Protein AF-A0A0M9EAI9-F1 (afdb_monomer_lite)

Sequence (182 aa):
MKSQLNKNGYSVSDVITENNPSDIYVHTHLNTQEAKNIIDTNQELIVLDVREDYEYCEKHIPSAINYPWSSGMLMEKYHELPEDKQILIICNSGSRSHSAANFLDSKGFSAIMDIEGGMSQWSWRTITCYENLKLHDLVAMLQILVNMKGLPVPYDNYDLNKNGKVEMAEIIYTLQRSEIKP

Radius of gyration: 20.46 Å; chains: 1; bounding box: 39×36×72 Å

pLDDT: mean 74.12, std 23.99, range [28.12, 98.62]

Secondary structure (DSSP, 8-state):
-PPPBPTTS-BHHHH--SS-GGGG--PEEE-HHHHHHHHHH-TTPEEEE-S-HHHHHHSB-TT-EE--STTSHHHHHGGGS-TTS-EEEE-SSSHHHHHHHHHHHHTT-S-EEEETTHHHH--S--B-TTTT--HHHHHHHHHHHTT-TTS--S-------TT----HHHHHHHHHHS----

Foldseek 3Di:
DDFDAPPVRHGPVVQDDPDDPLSSFDAAEDEQVRVVVCVVVPPQEAEEEQDDPVVVQVKDDPNHDYQHQPVCSCVVCVVVDDLAHAYEYFYQAFPSSSVSQSVSSVVNRDHYYYYHGGPVPNDDDIDHNCNPCDPVNVVVVVCLVVVDPDDDDVDPDDPPDDPSDDDPVNSSVVVVPPPPDD

Structure (mmCIF, N/CA/C/O backbone):
data_AF-A0A0M9EAI9-F1
#
_entry.id   AF-A0A0M9EAI9-F1
#
loop_
_atom_site.group_PDB
_atom_site.id
_atom_site.type_symbol
_atom_site.label_atom_id
_atom_site.label_alt_id
_atom_site.label_comp_id
_atom_site.label_asym_id
_atom_site.label_entity_id
_atom_site.label_seq_id
_atom_site.pdbx_PDB_ins_code
_atom_site.Cartn_x
_atom_site.Cartn_y
_atom_site.Cartn_z
_atom_site.occupancy
_atom_site.B_iso_or_equiv
_atom_site.auth_seq_id
_atom_site.auth_comp_id
_atom_site.auth_asym_id
_atom_site.auth_atom_id
_atom_site.pdbx_PDB_model_num
ATOM 1 N N . MET A 1 1 ? 18.810 -6.898 -35.624 1.00 39.34 1 MET A N 1
ATOM 2 C CA . MET A 1 1 ? 18.561 -7.022 -34.173 1.00 39.34 1 MET A CA 1
ATOM 3 C C . MET A 1 1 ? 17.140 -6.554 -33.924 1.00 39.34 1 MET A C 1
ATOM 5 O O . MET A 1 1 ? 16.860 -5.404 -34.225 1.00 39.34 1 MET A O 1
ATOM 9 N N . LYS A 1 2 ? 16.222 -7.441 -33.519 1.00 34.03 2 LYS A N 1
ATOM 10 C CA . LYS A 1 2 ? 14.854 -7.027 -33.165 1.00 34.03 2 LYS A CA 1
ATOM 11 C C . LYS A 1 2 ? 14.943 -6.236 -31.858 1.00 34.03 2 LYS A C 1
ATOM 13 O O . LYS A 1 2 ? 15.533 -6.748 -30.909 1.00 34.03 2 LYS A O 1
ATOM 18 N N . SER A 1 3 ? 14.436 -5.006 -31.841 1.00 42.59 3 SER A N 1
ATOM 19 C CA . SER A 1 3 ? 14.285 -4.235 -30.610 1.00 42.59 3 SER A CA 1
ATOM 20 C C . SER A 1 3 ? 13.418 -5.049 -29.650 1.00 42.59 3 SER A C 1
ATOM 22 O O . SER A 1 3 ? 12.346 -5.531 -30.019 1.00 42.59 3 SER A O 1
ATOM 24 N N . GLN A 1 4 ? 13.932 -5.294 -28.447 1.00 41.12 4 GLN A N 1
ATOM 25 C CA . GLN A 1 4 ? 13.129 -5.853 -27.365 1.00 41.12 4 GLN A CA 1
ATOM 26 C C . GLN A 1 4 ? 12.103 -4.764 -27.032 1.00 41.12 4 GLN A C 1
ATOM 28 O O . GLN A 1 4 ? 12.485 -3.639 -26.721 1.00 41.12 4 GLN A O 1
ATOM 33 N N . LEU A 1 5 ? 10.820 -5.046 -27.220 1.00 42.50 5 LEU A N 1
ATOM 34 C CA . LEU A 1 5 ? 9.746 -4.197 -26.716 1.00 42.50 5 LEU A CA 1
ATOM 35 C C . LEU A 1 5 ? 9.459 -4.648 -25.279 1.00 42.50 5 LEU A C 1
ATOM 37 O O . LEU A 1 5 ? 9.529 -5.850 -25.001 1.00 42.50 5 LEU A O 1
ATOM 41 N N . ASN A 1 6 ? 9.130 -3.731 -24.369 1.00 53.81 6 ASN A N 1
ATOM 42 C CA . ASN A 1 6 ? 8.551 -4.145 -23.090 1.00 53.81 6 ASN A CA 1
ATOM 43 C C . ASN A 1 6 ? 7.133 -4.712 -23.318 1.00 53.81 6 ASN A C 1
ATOM 45 O O . ASN A 1 6 ? 6.550 -4.566 -24.396 1.00 53.81 6 ASN A O 1
ATOM 49 N N . LYS A 1 7 ? 6.560 -5.379 -22.309 1.00 45.09 7 LYS A N 1
ATOM 50 C CA . LYS A 1 7 ? 5.232 -6.020 -22.421 1.00 45.09 7 LYS A CA 1
ATOM 51 C C . LYS A 1 7 ? 4.085 -5.026 -22.693 1.00 45.09 7 LYS A C 1
ATOM 53 O O . LYS A 1 7 ? 3.008 -5.460 -23.083 1.00 45.09 7 LYS A O 1
ATOM 58 N N . ASN A 1 8 ? 4.353 -3.723 -22.571 1.00 47.19 8 ASN A N 1
ATOM 59 C CA . ASN A 1 8 ? 3.428 -2.621 -22.838 1.00 47.19 8 ASN A CA 1
ATOM 60 C C . ASN A 1 8 ? 3.641 -1.986 -24.232 1.00 47.19 8 ASN A C 1
ATOM 62 O O . ASN A 1 8 ? 3.002 -0.991 -24.558 1.00 47.19 8 ASN A O 1
ATOM 66 N N . GLY A 1 9 ? 4.515 -2.557 -25.073 1.00 43.12 9 GLY A N 1
ATOM 67 C CA . GLY A 1 9 ? 4.707 -2.143 -26.468 1.00 43.12 9 GLY A CA 1
ATOM 68 C C . GLY A 1 9 ? 5.694 -0.993 -26.691 1.00 43.12 9 GLY A C 1
ATOM 69 O O . GLY A 1 9 ? 5.837 -0.546 -27.827 1.00 43.12 9 GLY A O 1
ATOM 70 N N . TYR A 1 10 ? 6.406 -0.539 -25.656 1.00 47.03 10 TYR A N 1
ATOM 71 C CA . TYR A 1 10 ? 7.428 0.506 -25.775 1.00 47.03 10 TYR A CA 1
ATOM 72 C C . TYR A 1 10 ? 8.781 -0.084 -26.180 1.00 47.03 10 TYR A C 1
ATOM 74 O O . TYR A 1 10 ? 9.176 -1.147 -25.690 1.00 47.03 10 TYR A O 1
ATOM 82 N N . SER A 1 11 ? 9.509 0.601 -27.068 1.00 41.16 11 SER A N 1
ATOM 83 C CA . SER A 1 11 ? 10.861 0.188 -27.452 1.00 41.16 11 SER A CA 1
ATOM 84 C C . SER A 1 11 ? 11.831 0.394 -26.299 1.00 41.16 11 SER A C 1
ATOM 86 O O . SER A 1 11 ? 11.937 1.494 -25.768 1.00 41.16 11 SER A O 1
ATOM 88 N N . VAL A 1 12 ? 12.597 -0.644 -25.945 1.00 47.78 12 VAL A N 1
ATOM 89 C CA . VAL A 1 12 ? 13.645 -0.560 -24.911 1.00 47.78 12 VAL A CA 1
ATOM 90 C C . VAL A 1 12 ? 14.690 0.518 -25.241 1.00 47.78 12 VAL A C 1
ATOM 92 O O . VAL A 1 12 ? 15.288 1.072 -24.330 1.00 47.78 12 VAL A O 1
ATOM 95 N N . SER A 1 13 ? 14.878 0.882 -26.515 1.00 43.12 13 SER A N 1
ATOM 96 C CA . SER A 1 13 ? 15.742 2.008 -26.913 1.00 43.12 13 SER A CA 1
ATOM 97 C C . SER A 1 13 ? 15.221 3.381 -26.494 1.00 43.12 13 SER A C 1
ATOM 99 O O . SER A 1 13 ? 16.019 4.301 -26.358 1.00 43.12 13 SER A O 1
ATOM 101 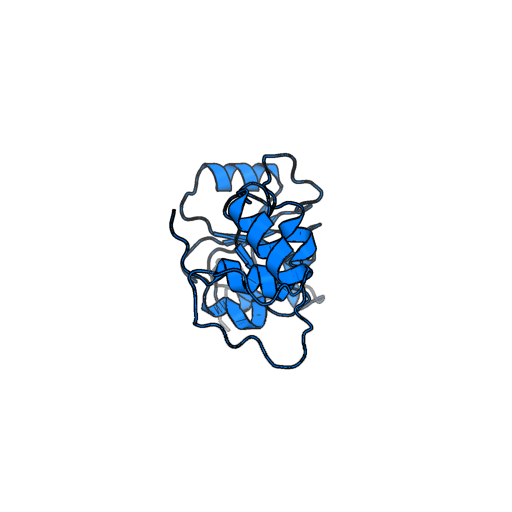N N . ASP A 1 14 ? 13.909 3.523 -26.308 1.00 43.91 14 ASP A N 1
ATOM 102 C CA . ASP A 1 14 ? 13.260 4.810 -26.038 1.00 43.91 14 ASP A CA 1
ATOM 103 C C . ASP A 1 14 ? 13.196 5.092 -24.525 1.00 43.91 14 ASP A C 1
ATOM 105 O O . ASP A 1 14 ? 12.911 6.211 -24.113 1.00 43.91 14 ASP A O 1
ATOM 109 N N . VAL A 1 15 ? 13.492 4.071 -23.708 1.00 52.72 15 VAL A N 1
ATOM 110 C CA . VAL A 1 15 ? 13.475 4.091 -22.233 1.00 52.72 15 VAL A CA 1
ATOM 111 C C . VAL A 1 15 ? 14.882 4.294 -21.647 1.00 52.72 15 VAL A C 1
ATOM 113 O O . VAL A 1 15 ? 15.030 4.630 -20.477 1.00 52.72 15 VAL A O 1
ATOM 116 N N . ILE A 1 16 ? 15.946 4.149 -22.448 1.00 44.78 16 ILE A N 1
ATOM 117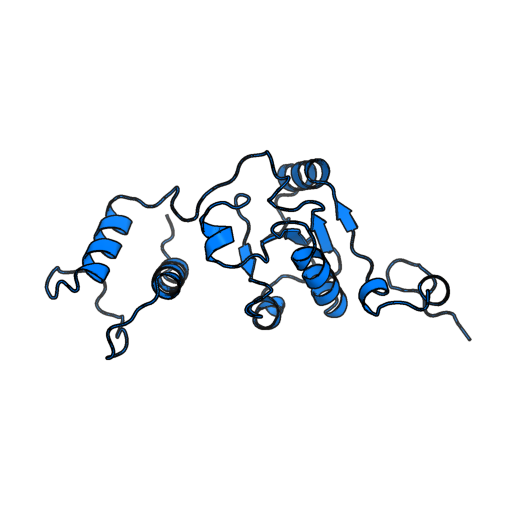 C CA . ILE A 1 16 ? 17.317 4.409 -21.987 1.00 44.78 16 ILE A CA 1
ATOM 118 C C . ILE A 1 16 ? 17.585 5.917 -22.067 1.00 44.78 16 ILE A C 1
ATOM 120 O O . ILE A 1 16 ? 18.236 6.405 -22.989 1.00 44.78 16 ILE A O 1
ATOM 124 N N . THR A 1 17 ? 17.105 6.668 -21.081 1.00 40.66 17 THR A N 1
ATOM 125 C CA . THR A 1 17 ? 17.824 7.871 -20.652 1.00 40.66 17 THR A CA 1
ATOM 126 C C . THR A 1 17 ? 18.802 7.457 -19.559 1.00 40.66 17 THR A C 1
ATOM 128 O O . THR A 1 17 ? 18.452 6.677 -18.684 1.00 40.66 17 THR A O 1
ATOM 131 N N . GLU A 1 18 ? 20.046 7.926 -19.638 1.00 39.44 18 GLU A N 1
ATOM 132 C CA . GLU A 1 18 ? 21.229 7.457 -18.893 1.00 39.44 18 GLU A CA 1
ATOM 133 C C . GLU A 1 18 ? 21.188 7.587 -17.349 1.00 39.44 18 GLU A C 1
ATOM 135 O O . GLU A 1 18 ? 22.237 7.581 -16.711 1.00 39.44 18 GLU A O 1
ATOM 140 N N . ASN A 1 19 ? 20.027 7.686 -16.700 1.00 42.34 19 ASN A N 1
ATOM 141 C CA . ASN A 1 19 ? 19.929 7.933 -15.266 1.00 42.34 19 ASN A CA 1
ATOM 142 C C . ASN A 1 19 ? 18.885 7.018 -14.604 1.00 42.34 19 ASN A C 1
ATOM 144 O O . ASN A 1 19 ? 17.713 7.105 -14.914 1.00 42.34 19 ASN A O 1
ATOM 148 N N . ASN A 1 20 ? 19.341 6.213 -13.635 1.00 46.09 20 ASN A N 1
ATOM 149 C CA . ASN A 1 20 ? 18.575 5.454 -12.629 1.00 46.09 20 ASN A CA 1
ATOM 150 C C . ASN A 1 20 ? 17.808 4.172 -13.085 1.00 46.09 20 ASN A C 1
ATOM 152 O O . ASN A 1 20 ? 16.858 4.248 -13.855 1.00 46.09 20 ASN A O 1
ATOM 156 N N . PRO A 1 21 ? 18.142 2.966 -12.564 1.00 50.38 21 PRO A N 1
ATOM 157 C CA . PRO A 1 21 ? 17.450 1.705 -12.897 1.00 50.38 21 PRO A CA 1
ATOM 158 C C . PRO A 1 21 ? 15.960 1.622 -12.502 1.00 50.38 21 PRO A C 1
ATOM 160 O O . PRO A 1 21 ? 15.309 0.638 -12.852 1.00 50.38 21 PRO A O 1
ATOM 163 N N . SER A 1 22 ? 15.417 2.616 -11.789 1.00 48.50 22 SER A N 1
ATOM 164 C CA . SER A 1 22 ? 13.976 2.771 -11.533 1.00 48.50 22 SER A CA 1
ATOM 165 C C . SER A 1 22 ? 13.160 3.062 -12.791 1.00 48.50 22 SER A C 1
ATOM 167 O O . SER A 1 22 ? 11.990 2.711 -12.835 1.00 48.50 22 SER A O 1
ATOM 169 N N . ASP A 1 23 ? 13.773 3.641 -13.825 1.00 50.47 23 ASP A N 1
ATOM 170 C CA . ASP A 1 23 ? 13.053 4.215 -14.972 1.00 50.47 23 ASP A CA 1
ATOM 171 C C . ASP A 1 23 ? 12.706 3.160 -16.047 1.00 50.47 23 ASP A C 1
ATOM 173 O O . ASP A 1 23 ? 12.184 3.471 -17.115 1.00 50.47 23 ASP A O 1
ATOM 177 N N . ILE A 1 24 ? 13.002 1.884 -15.768 1.00 57.72 24 ILE A N 1
ATOM 178 C CA . ILE A 1 24 ? 12.759 0.737 -16.659 1.00 57.72 24 ILE A CA 1
ATOM 179 C C . ILE A 1 24 ? 11.352 0.148 -16.452 1.00 57.72 24 ILE A C 1
ATOM 181 O O . ILE A 1 24 ? 10.805 -0.487 -17.361 1.00 57.72 24 ILE A O 1
ATOM 185 N N . TYR A 1 25 ? 10.772 0.342 -15.268 1.00 62.44 25 TYR A N 1
ATOM 186 C CA . TYR A 1 25 ? 9.465 -0.190 -14.896 1.00 62.44 25 TYR A CA 1
ATOM 187 C C . TYR A 1 25 ? 8.391 0.875 -15.128 1.00 62.44 25 TYR A C 1
ATOM 189 O O . TYR A 1 25 ? 8.598 2.052 -14.847 1.00 62.44 25 TYR A O 1
ATOM 197 N N . VAL A 1 26 ? 7.281 0.469 -15.744 1.00 69.38 26 VAL A N 1
ATOM 198 C CA . VAL A 1 26 ? 6.216 1.381 -16.173 1.00 69.38 26 VAL A CA 1
ATOM 199 C C . VAL A 1 26 ? 4.949 0.990 -15.431 1.00 69.38 26 VAL A C 1
ATOM 201 O O . VAL A 1 26 ? 4.130 0.229 -15.953 1.00 69.38 26 VAL A O 1
ATOM 204 N N . HIS A 1 27 ? 4.794 1.525 -14.225 1.00 82.12 27 HIS A N 1
ATOM 205 C CA .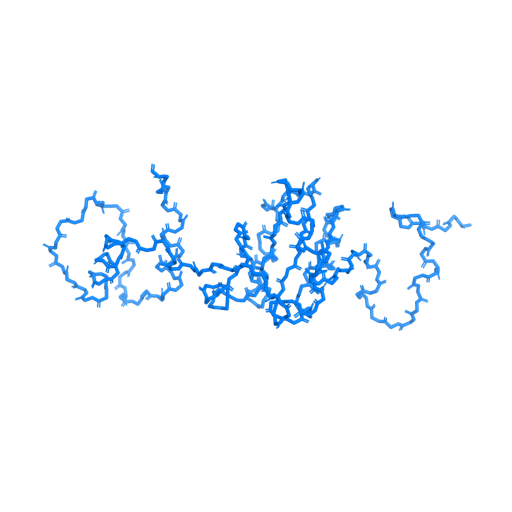 HIS A 1 27 ? 3.541 1.504 -13.480 1.00 82.12 27 HIS A CA 1
ATOM 206 C C . HIS A 1 27 ? 2.785 2.826 -13.650 1.00 82.12 27 HIS A C 1
ATOM 208 O O . HIS A 1 27 ? 3.325 3.826 -14.125 1.00 82.12 27 HIS A O 1
ATOM 214 N N . THR A 1 28 ? 1.493 2.827 -13.320 1.00 90.44 28 THR A N 1
ATOM 215 C CA . THR A 1 28 ? 0.654 4.023 -13.496 1.00 90.44 28 THR A CA 1
ATOM 216 C C . THR A 1 28 ? 0.676 4.890 -12.242 1.00 90.44 28 THR A C 1
ATOM 218 O O . THR A 1 28 ? 0.279 4.433 -11.172 1.00 90.44 28 THR A O 1
ATOM 221 N N . HIS A 1 29 ? 1.063 6.156 -12.385 1.00 92.50 29 HIS A N 1
ATOM 222 C CA . HIS A 1 29 ? 0.937 7.152 -11.323 1.00 92.50 29 HIS A CA 1
ATOM 223 C C . HIS A 1 29 ? -0.463 7.757 -11.337 1.00 92.50 29 HIS A C 1
ATOM 225 O O . HIS A 1 29 ? -0.939 8.208 -12.380 1.00 92.50 29 HIS A O 1
ATOM 231 N N . LEU A 1 30 ? -1.120 7.768 -10.182 1.00 93.75 30 LEU A N 1
ATOM 232 C CA . LEU A 1 30 ? -2.447 8.342 -10.012 1.00 93.75 30 LEU A CA 1
ATOM 233 C C . LEU A 1 30 ? -2.395 9.481 -9.015 1.00 93.75 30 LEU A C 1
ATOM 235 O O . LEU A 1 30 ? -1.783 9.366 -7.951 1.00 93.75 30 LEU A O 1
ATOM 239 N N . ASN A 1 31 ? -3.135 10.548 -9.294 1.00 96.06 31 ASN A N 1
ATOM 240 C CA . ASN A 1 31 ? -3.451 11.483 -8.230 1.00 96.06 31 ASN A CA 1
ATOM 241 C C . ASN A 1 31 ? -4.477 10.866 -7.268 1.00 96.06 31 ASN A C 1
ATOM 243 O O . ASN A 1 31 ? -5.131 9.848 -7.519 1.00 96.06 31 ASN A O 1
ATOM 247 N N . THR A 1 32 ? -4.645 11.526 -6.134 1.00 96.38 32 THR A N 1
ATOM 248 C CA . THR A 1 32 ? -5.491 11.049 -5.049 1.00 96.38 32 THR A CA 1
ATOM 249 C C . THR A 1 32 ? -6.972 10.908 -5.455 1.00 96.38 32 THR A C 1
ATOM 251 O O . THR A 1 32 ? -7.645 9.975 -5.014 1.00 96.38 32 THR A O 1
ATOM 254 N N . GLN A 1 33 ? -7.484 11.774 -6.339 1.00 96.81 33 GLN A N 1
ATOM 255 C CA . GLN A 1 33 ? -8.870 11.729 -6.821 1.00 96.81 33 GLN A CA 1
ATOM 256 C C . GLN A 1 33 ? -9.109 10.572 -7.800 1.00 96.81 33 GLN A C 1
ATOM 258 O O . GLN A 1 33 ? -10.155 9.924 -7.743 1.00 96.81 33 GLN A O 1
ATOM 263 N N . GLU A 1 34 ? -8.154 10.293 -8.685 1.00 96.75 34 GLU A N 1
ATOM 264 C CA . GLU A 1 34 ? -8.204 9.139 -9.590 1.00 96.75 34 GLU A CA 1
ATOM 265 C C . GLU A 1 34 ? -8.174 7.833 -8.801 1.00 96.75 34 GLU A C 1
ATOM 267 O O . GLU A 1 34 ? -9.038 6.976 -8.991 1.00 96.75 34 GLU A O 1
ATOM 272 N N . ALA A 1 35 ? -7.253 7.727 -7.842 1.00 96.94 35 ALA A N 1
ATOM 273 C CA . ALA A 1 35 ? -7.165 6.596 -6.929 1.00 96.94 35 ALA A CA 1
ATOM 274 C C . ALA A 1 35 ? -8.488 6.352 -6.187 1.00 96.94 35 ALA A C 1
ATOM 276 O O . ALA A 1 35 ? -8.971 5.220 -6.130 1.00 96.94 35 ALA A O 1
ATOM 277 N N . LYS A 1 36 ? -9.126 7.416 -5.679 1.00 97.44 36 LYS A N 1
ATOM 278 C CA . LYS A 1 36 ? -10.443 7.323 -5.038 1.00 97.44 36 LYS A CA 1
ATOM 279 C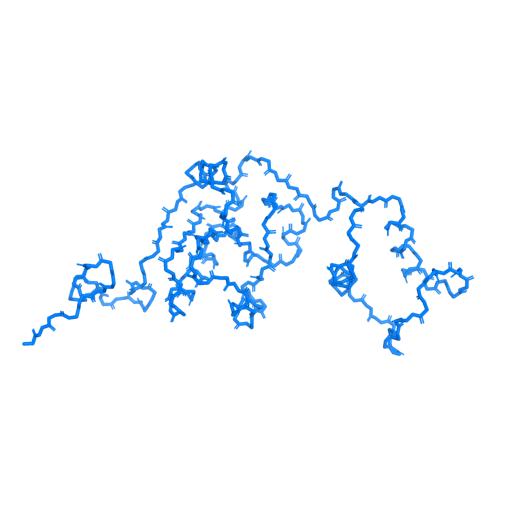 C . LYS A 1 36 ? -11.513 6.762 -5.973 1.00 97.44 36 LYS A C 1
ATOM 281 O O . LYS A 1 36 ? -12.289 5.908 -5.550 1.00 97.44 36 LYS A O 1
ATOM 286 N N . ASN A 1 37 ? -11.549 7.214 -7.225 1.00 97.00 37 ASN A N 1
ATOM 287 C CA . ASN A 1 37 ? -12.524 6.732 -8.202 1.00 97.00 37 ASN A CA 1
ATOM 288 C C . ASN A 1 37 ? -12.340 5.235 -8.491 1.00 97.00 37 ASN A C 1
ATOM 290 O O . ASN A 1 37 ? -13.325 4.506 -8.593 1.00 97.00 37 ASN A O 1
ATOM 294 N N . ILE A 1 38 ? -11.095 4.760 -8.593 1.00 95.81 38 ILE A N 1
ATOM 295 C CA . ILE A 1 38 ? -10.805 3.335 -8.806 1.00 95.81 38 ILE A CA 1
ATOM 296 C C . ILE A 1 38 ? -11.216 2.516 -7.579 1.00 95.81 38 ILE A C 1
ATOM 298 O O . ILE A 1 38 ? -11.898 1.507 -7.735 1.00 95.81 38 ILE A O 1
ATOM 302 N N . ILE A 1 39 ? -10.885 2.977 -6.367 1.00 96.44 39 ILE A N 1
ATOM 303 C CA . ILE A 1 39 ? -11.295 2.321 -5.112 1.00 96.44 39 ILE A CA 1
ATOM 304 C C . ILE A 1 39 ? -12.822 2.178 -5.025 1.00 96.44 39 ILE A C 1
ATOM 306 O O . ILE A 1 39 ? -13.319 1.143 -4.591 1.00 96.44 39 ILE A O 1
ATOM 310 N N . ASP A 1 40 ? -13.580 3.185 -5.465 1.00 94.88 40 ASP A N 1
ATOM 311 C CA . ASP A 1 40 ? -15.047 3.144 -5.418 1.00 94.88 40 ASP A CA 1
ATOM 312 C C . ASP A 1 40 ? -15.680 2.230 -6.474 1.00 94.88 40 ASP A C 1
ATOM 314 O O . ASP A 1 40 ? -16.825 1.803 -6.314 1.00 94.88 40 ASP A O 1
ATOM 318 N N . THR A 1 41 ? -14.973 1.963 -7.574 1.00 95.25 41 THR A N 1
ATOM 319 C CA . THR A 1 41 ? -15.534 1.281 -8.753 1.00 95.25 41 THR A CA 1
ATOM 320 C C . THR A 1 41 ? -15.006 -0.134 -8.954 1.00 95.25 41 THR A C 1
ATOM 322 O O . THR A 1 41 ? -15.669 -0.930 -9.619 1.00 95.25 41 THR A O 1
ATOM 325 N N . ASN A 1 42 ? -13.860 -0.478 -8.367 1.00 93.00 42 ASN A N 1
ATOM 326 C CA . ASN A 1 42 ? -13.238 -1.788 -8.497 1.00 93.00 42 ASN A CA 1
ATOM 327 C C . ASN A 1 42 ? -13.192 -2.522 -7.147 1.00 93.00 42 ASN A C 1
ATOM 329 O O . ASN A 1 42 ? -12.320 -2.277 -6.319 1.00 93.00 42 ASN A O 1
ATOM 333 N N . GLN A 1 43 ? -14.111 -3.470 -6.952 1.00 91.12 43 GLN A N 1
ATOM 334 C CA . GLN A 1 43 ? -14.193 -4.280 -5.727 1.00 91.12 43 GLN A CA 1
ATOM 335 C C . GLN A 1 43 ? -13.082 -5.333 -5.601 1.00 91.12 43 GLN A C 1
ATOM 337 O O . GLN A 1 43 ? -12.820 -5.806 -4.500 1.00 91.12 43 GLN A O 1
ATOM 342 N N . GLU A 1 44 ? -12.432 -5.695 -6.708 1.00 92.56 44 GLU A N 1
ATOM 343 C CA . GLU A 1 44 ? -11.332 -6.668 -6.736 1.00 92.56 44 GLU A CA 1
ATOM 344 C C . GLU A 1 44 ? -9.956 -5.999 -6.591 1.00 92.56 44 GLU A C 1
ATOM 346 O O . GLU A 1 44 ? -8.929 -6.681 -6.617 1.00 92.56 44 GLU A O 1
ATOM 351 N N . LEU A 1 45 ? -9.925 -4.668 -6.460 1.00 95.38 45 LEU A N 1
ATOM 352 C CA . LEU A 1 45 ? -8.705 -3.897 -6.272 1.00 95.38 45 LEU A CA 1
ATOM 353 C C . LEU A 1 45 ? -8.032 -4.257 -4.947 1.00 95.38 45 LEU A C 1
ATOM 355 O O . LEU A 1 45 ? -8.663 -4.255 -3.891 1.00 95.38 45 LEU A O 1
ATOM 359 N N . ILE A 1 46 ? -6.719 -4.457 -4.991 1.00 97.19 46 ILE A N 1
ATOM 360 C CA . ILE A 1 46 ? -5.903 -4.550 -3.784 1.00 97.19 46 ILE A CA 1
ATOM 361 C C . ILE A 1 46 ? -5.317 -3.181 -3.490 1.00 97.19 46 ILE A C 1
ATOM 363 O O . ILE A 1 46 ? -4.573 -2.635 -4.299 1.00 97.19 46 ILE A O 1
ATOM 367 N N . VAL A 1 47 ? -5.620 -2.638 -2.314 1.00 97.94 47 VAL A N 1
ATOM 368 C CA . VAL A 1 47 ? -4.954 -1.436 -1.807 1.00 97.94 47 VAL A CA 1
ATOM 369 C C . VAL A 1 47 ? -3.830 -1.872 -0.873 1.00 97.94 47 VAL A C 1
ATOM 371 O O . VAL A 1 47 ? -4.084 -2.498 0.154 1.00 97.94 47 VAL A O 1
ATOM 374 N N . LEU A 1 48 ? -2.590 -1.552 -1.231 1.00 98.44 48 LEU A N 1
ATOM 375 C CA . LEU A 1 48 ? -1.393 -1.911 -0.480 1.00 98.44 48 LEU A CA 1
ATOM 376 C C . LEU A 1 48 ? -0.782 -0.659 0.156 1.00 98.44 48 LEU A C 1
ATOM 378 O O . LEU A 1 48 ? -0.210 0.183 -0.532 1.00 98.44 48 LEU A O 1
ATOM 382 N N . ASP A 1 49 ? -0.878 -0.537 1.476 1.00 98.62 49 ASP A N 1
ATOM 383 C CA . ASP A 1 49 ? -0.188 0.510 2.224 1.00 98.62 49 ASP A CA 1
ATOM 384 C C . ASP A 1 49 ? 1.211 0.022 2.616 1.00 98.62 49 ASP A C 1
ATOM 386 O O . ASP A 1 49 ? 1.361 -0.950 3.357 1.00 98.62 49 ASP A O 1
ATOM 390 N N . VAL A 1 50 ? 2.244 0.693 2.112 1.00 98.50 50 VAL A N 1
ATOM 391 C CA . VAL A 1 50 ? 3.650 0.326 2.352 1.00 98.50 50 VAL A CA 1
ATOM 392 C C . VAL A 1 50 ? 4.328 1.204 3.404 1.00 98.50 50 VAL A C 1
ATOM 394 O O . VAL A 1 50 ? 5.560 1.229 3.507 1.00 98.50 50 VAL A O 1
ATOM 397 N N . ARG A 1 51 ? 3.550 1.974 4.173 1.00 98.50 51 ARG A N 1
ATOM 398 C CA . ARG A 1 51 ? 4.056 2.670 5.362 1.00 98.50 51 ARG A CA 1
ATOM 399 C C . ARG A 1 51 ? 4.354 1.687 6.487 1.00 98.50 51 ARG A C 1
ATOM 401 O O . ARG A 1 51 ? 3.938 0.532 6.435 1.00 98.50 51 ARG A O 1
ATOM 408 N N . GLU A 1 52 ? 5.069 2.158 7.502 1.00 95.00 52 GLU A N 1
ATOM 409 C CA . GLU A 1 52 ? 5.264 1.366 8.713 1.00 95.00 52 GLU A CA 1
ATOM 410 C C . GLU A 1 52 ? 3.943 1.196 9.476 1.00 95.00 52 GLU A C 1
ATOM 412 O O . GLU A 1 52 ? 3.010 1.996 9.344 1.00 95.00 52 GLU A O 1
ATOM 417 N N . ASP A 1 53 ? 3.885 0.137 10.275 1.00 88.94 53 ASP A N 1
ATOM 418 C CA . ASP A 1 53 ? 2.713 -0.309 11.030 1.00 88.94 53 ASP A CA 1
ATOM 419 C C . ASP A 1 53 ? 2.073 0.808 11.869 1.00 88.94 53 ASP A C 1
ATOM 421 O O . ASP A 1 53 ? 0.853 0.980 11.859 1.00 88.94 53 ASP A O 1
ATOM 425 N N . TYR A 1 54 ? 2.885 1.622 12.543 1.00 86.00 54 TYR A N 1
ATOM 426 C CA . TYR A 1 54 ? 2.409 2.731 13.365 1.00 86.00 54 TYR A CA 1
ATOM 427 C C . TYR A 1 54 ? 1.725 3.830 12.534 1.00 86.00 54 TYR A C 1
ATOM 429 O O . TYR A 1 54 ? 0.693 4.353 12.952 1.00 86.00 54 TYR A O 1
ATOM 437 N N . GLU A 1 55 ? 2.243 4.150 11.341 1.00 94.56 55 GLU A N 1
ATOM 438 C CA . GLU A 1 55 ? 1.643 5.142 10.435 1.00 94.56 55 GLU A CA 1
ATOM 439 C C . GLU A 1 55 ? 0.322 4.620 9.856 1.00 94.56 55 GLU A C 1
ATOM 441 O O . GLU A 1 55 ? -0.655 5.366 9.728 1.00 94.56 55 GLU A O 1
ATOM 446 N N . TYR A 1 56 ? 0.304 3.337 9.479 1.00 94.12 56 TYR A N 1
ATOM 447 C CA . TYR A 1 56 ? -0.881 2.644 8.989 1.00 94.12 56 TYR A CA 1
ATOM 448 C C . TYR A 1 56 ? -1.977 2.613 10.058 1.00 94.12 56 TYR A C 1
ATOM 450 O O . TYR A 1 56 ? -3.127 2.974 9.794 1.00 94.12 56 TYR A O 1
ATOM 458 N N . CYS A 1 57 ? -1.624 2.244 11.289 1.00 89.31 57 CYS A N 1
ATOM 459 C CA . CYS A 1 57 ? -2.592 2.103 12.364 1.00 89.31 57 CYS A CA 1
ATOM 460 C C . CYS A 1 57 ? -3.157 3.418 12.893 1.00 89.31 57 CYS A C 1
ATOM 462 O O . CYS A 1 57 ? -4.304 3.417 13.351 1.00 89.31 57 CYS A O 1
ATOM 464 N N . GLU A 1 58 ? -2.416 4.524 12.787 1.00 88.69 58 GLU A N 1
ATOM 465 C CA . GLU A 1 58 ? -2.938 5.860 13.090 1.00 88.69 58 GLU A CA 1
ATOM 466 C C . GLU A 1 58 ? -4.109 6.225 12.167 1.00 88.69 58 GLU A C 1
ATOM 468 O O . GLU A 1 58 ? -5.138 6.700 12.644 1.00 88.69 58 GLU A O 1
ATOM 473 N N . LYS A 1 59 ? -3.968 5.982 10.856 1.00 93.00 59 LYS A N 1
ATOM 474 C CA . LYS A 1 59 ? -5.034 6.127 9.851 1.00 93.00 59 LYS A CA 1
ATOM 475 C C . LYS A 1 59 ? -4.637 5.471 8.528 1.00 93.00 59 LYS A C 1
ATOM 477 O O . LYS A 1 59 ? -3.515 5.668 8.069 1.00 93.00 59 LYS A O 1
ATOM 482 N N . HIS A 1 60 ? -5.560 4.794 7.852 1.00 96.56 60 HIS A N 1
ATOM 483 C CA . HIS A 1 60 ? -5.344 4.189 6.530 1.00 96.56 60 HIS A CA 1
ATOM 484 C C . HIS A 1 60 ? -6.628 4.145 5.691 1.00 96.56 60 HIS A C 1
ATOM 486 O O . HIS A 1 60 ? -7.729 4.381 6.192 1.00 96.56 60 HIS A O 1
ATOM 492 N N . ILE A 1 61 ? -6.487 3.866 4.392 1.00 96.81 61 ILE A N 1
ATOM 493 C CA . ILE A 1 61 ? -7.622 3.654 3.482 1.00 96.81 61 ILE A CA 1
ATOM 494 C C . ILE A 1 61 ? -8.373 2.379 3.908 1.00 96.81 61 ILE A C 1
ATOM 496 O O . ILE A 1 61 ? -7.725 1.360 4.141 1.00 96.81 61 ILE A O 1
ATOM 500 N N . PRO A 1 62 ? -9.718 2.390 3.999 1.00 93.88 62 PRO A N 1
ATOM 501 C CA . PRO A 1 62 ? -10.484 1.195 4.340 1.00 93.88 62 PRO A CA 1
ATOM 502 C C . PRO A 1 62 ? -10.144 0.003 3.438 1.00 93.88 62 PRO A C 1
ATOM 504 O O . PRO A 1 62 ? -10.045 0.156 2.223 1.00 93.88 62 PRO A O 1
ATOM 507 N N . SER A 1 63 ? -10.022 -1.181 4.042 1.00 90.38 63 SER A N 1
ATOM 508 C CA . SER A 1 63 ? -9.698 -2.449 3.363 1.00 90.38 63 SER A CA 1
ATOM 509 C C . SER A 1 63 ? -8.289 -2.538 2.767 1.00 90.38 63 SER A C 1
ATOM 511 O O . SER A 1 63 ? -7.987 -3.527 2.100 1.00 90.38 63 SER A O 1
ATOM 513 N N . ALA A 1 64 ? -7.424 -1.547 3.003 1.00 96.44 64 ALA A N 1
ATOM 514 C CA . ALA A 1 64 ? -6.016 -1.680 2.665 1.00 96.44 64 ALA A CA 1
ATOM 515 C C . ALA A 1 64 ? -5.370 -2.830 3.454 1.00 96.44 64 ALA A C 1
ATOM 517 O O . ALA A 1 64 ? -5.773 -3.142 4.573 1.00 96.44 64 ALA A O 1
ATOM 518 N N . ILE A 1 65 ? -4.360 -3.456 2.862 1.00 96.50 65 ILE A N 1
ATOM 519 C CA . ILE A 1 65 ? -3.436 -4.359 3.550 1.00 96.50 65 ILE A CA 1
ATOM 520 C C . ILE A 1 65 ? -2.108 -3.635 3.759 1.00 96.50 65 ILE A C 1
ATOM 522 O O . ILE A 1 65 ? -1.727 -2.794 2.944 1.00 96.50 65 ILE A O 1
ATOM 526 N N . ASN A 1 66 ? -1.398 -3.945 4.843 1.00 97.62 66 ASN A N 1
ATOM 527 C CA . ASN A 1 66 ? -0.143 -3.277 5.177 1.00 97.62 66 ASN A CA 1
ATOM 528 C C . ASN A 1 66 ? 1.049 -4.225 5.048 1.00 97.62 66 ASN A C 1
ATOM 530 O O . ASN A 1 66 ? 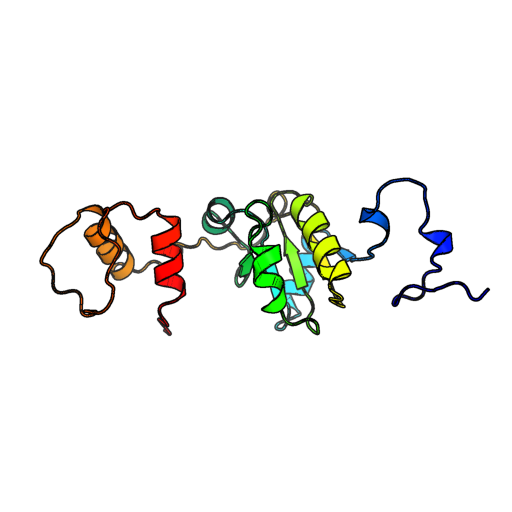1.181 -5.137 5.861 1.00 97.62 66 ASN A O 1
ATOM 534 N N . TYR A 1 67 ? 1.927 -3.973 4.072 1.00 97.62 67 TYR A N 1
ATOM 535 C CA . TYR A 1 67 ? 3.261 -4.580 3.986 1.00 97.62 67 TYR A CA 1
ATOM 536 C C . TYR A 1 67 ? 4.310 -3.463 3.960 1.00 97.62 67 TYR A C 1
ATOM 538 O O . TYR A 1 67 ? 4.598 -2.916 2.891 1.00 97.62 67 TYR A O 1
ATOM 546 N N . PRO A 1 68 ? 4.874 -3.100 5.124 1.00 97.19 68 PRO A N 1
ATOM 547 C CA . PRO A 1 68 ? 5.810 -1.994 5.215 1.00 97.19 68 PRO A CA 1
ATOM 548 C C . PRO A 1 68 ? 7.037 -2.146 4.312 1.00 97.19 68 PRO A C 1
ATOM 550 O O . PRO A 1 68 ? 7.635 -3.221 4.195 1.00 97.19 68 PRO A O 1
ATOM 553 N N . TRP A 1 69 ? 7.425 -1.034 3.689 1.00 97.00 69 TRP A N 1
ATOM 554 C CA . TRP A 1 69 ? 8.581 -0.977 2.800 1.00 97.00 69 TRP A CA 1
ATOM 555 C C . TRP A 1 69 ? 9.908 -0.957 3.561 1.00 97.00 69 TRP A C 1
ATOM 557 O O . TRP A 1 69 ? 10.841 -1.664 3.187 1.00 97.00 69 TRP A O 1
ATOM 567 N N . SER A 1 70 ? 10.023 -0.144 4.617 1.00 90.94 70 SER A N 1
ATOM 568 C CA . SER A 1 70 ? 11.324 0.167 5.230 1.00 90.94 70 SER A CA 1
ATOM 569 C C . SER A 1 70 ? 11.837 -0.977 6.100 1.00 90.94 70 SER A C 1
ATOM 571 O O . SER A 1 70 ? 13.041 -1.216 6.132 1.00 90.94 70 SER A O 1
ATOM 573 N N . SER A 1 71 ? 10.938 -1.709 6.764 1.00 91.81 71 SER A N 1
ATOM 574 C CA . SER A 1 71 ? 11.287 -2.949 7.473 1.00 91.81 71 SER A CA 1
ATOM 575 C C . SER A 1 71 ? 11.588 -4.127 6.538 1.00 91.81 71 SER A C 1
ATOM 577 O O . SER A 1 71 ? 12.141 -5.126 6.988 1.00 91.81 71 SER A O 1
ATOM 579 N N . GLY A 1 72 ? 11.261 -4.021 5.244 1.00 90.75 72 GLY A N 1
ATOM 580 C CA . GLY A 1 72 ? 11.477 -5.078 4.254 1.00 90.75 72 GLY A CA 1
ATOM 581 C C . GLY A 1 72 ? 10.361 -6.125 4.181 1.00 90.75 72 GLY A C 1
ATOM 582 O O . GLY A 1 72 ? 10.473 -7.071 3.402 1.00 90.75 72 GLY A O 1
ATOM 583 N N . MET A 1 73 ? 9.262 -5.954 4.925 1.00 93.81 73 MET A N 1
ATOM 584 C CA . MET A 1 73 ? 8.162 -6.925 4.955 1.00 93.81 73 MET A CA 1
ATOM 585 C C . MET A 1 73 ? 7.569 -7.193 3.565 1.00 93.81 73 MET A C 1
ATOM 587 O O . MET A 1 73 ? 7.240 -8.338 3.253 1.00 93.81 73 MET A O 1
ATOM 591 N N . LEU A 1 74 ? 7.468 -6.175 2.701 1.00 96.44 74 LEU A N 1
ATOM 592 C CA . LEU A 1 74 ? 7.005 -6.380 1.325 1.00 96.44 74 LEU A CA 1
ATOM 593 C C . LEU A 1 74 ? 7.903 -7.361 0.553 1.00 96.44 74 LEU A C 1
ATOM 595 O O . LEU A 1 74 ? 7.399 -8.218 -0.166 1.00 96.44 74 LEU A O 1
ATOM 599 N N . MET A 1 75 ? 9.224 -7.284 0.721 1.00 96.38 75 MET A N 1
ATOM 600 C CA . MET A 1 75 ? 10.166 -8.181 0.044 1.00 96.38 75 MET A CA 1
ATOM 601 C C . MET A 1 75 ? 10.024 -9.623 0.519 1.00 96.38 75 MET A C 1
ATOM 603 O O . MET A 1 75 ? 10.260 -10.548 -0.256 1.00 96.38 75 MET A O 1
ATOM 607 N N . GLU A 1 76 ? 9.634 -9.812 1.774 1.00 95.50 76 GLU A N 1
ATOM 608 C CA . GLU A 1 76 ? 9.384 -11.133 2.334 1.00 95.50 76 GLU A CA 1
ATOM 609 C C . GLU A 1 76 ? 8.049 -11.695 1.851 1.00 95.50 76 GLU A C 1
ATOM 611 O O . GLU A 1 76 ? 7.996 -12.865 1.490 1.00 95.50 76 GLU A O 1
ATOM 616 N N . LYS A 1 77 ? 6.993 -10.874 1.787 1.00 94.69 77 LYS A N 1
ATOM 617 C CA . LYS A 1 77 ? 5.603 -11.333 1.614 1.00 94.69 77 LYS A CA 1
ATOM 618 C C . LYS A 1 77 ? 4.968 -11.072 0.251 1.00 94.69 77 LYS A C 1
ATOM 620 O O . LYS A 1 77 ? 3.828 -11.469 0.048 1.00 94.69 77 LYS A O 1
ATOM 625 N N . TYR A 1 78 ? 5.660 -10.455 -0.709 1.00 96.00 78 TYR A N 1
ATOM 626 C CA . TYR A 1 78 ? 5.056 -10.133 -2.016 1.00 96.00 78 TYR A CA 1
ATOM 627 C C . TYR A 1 78 ? 4.450 -11.343 -2.741 1.00 96.00 78 TYR A C 1
ATOM 629 O O . TYR A 1 78 ? 3.503 -11.182 -3.496 1.00 96.00 78 TYR A O 1
ATOM 637 N N . HIS A 1 79 ? 4.972 -12.546 -2.501 1.00 95.62 79 HIS A N 1
ATOM 638 C CA . HIS A 1 79 ? 4.475 -13.792 -3.081 1.00 95.62 79 HIS A CA 1
ATOM 639 C C . HIS A 1 79 ? 3.084 -14.209 -2.557 1.00 95.62 79 HIS A C 1
ATOM 641 O O . HIS A 1 79 ? 2.469 -15.112 -3.114 1.00 95.62 79 HIS A O 1
ATOM 647 N N . GLU A 1 80 ? 2.593 -13.579 -1.485 1.00 95.19 80 GLU A N 1
ATOM 648 C CA . GLU A 1 80 ? 1.220 -13.727 -0.986 1.00 95.19 80 GLU A CA 1
ATOM 649 C C . GLU A 1 80 ? 0.222 -12.862 -1.782 1.00 95.19 80 GLU A C 1
ATOM 651 O O . GLU A 1 80 ? -0.987 -13.093 -1.713 1.00 95.19 80 GLU A O 1
ATOM 656 N N . LEU A 1 81 ? 0.708 -11.863 -2.533 1.00 94.75 81 LEU A N 1
ATOM 657 C CA . LEU A 1 81 ? -0.125 -10.997 -3.365 1.00 94.75 81 LEU A CA 1
ATOM 658 C C . LEU A 1 81 ? -0.472 -11.707 -4.685 1.00 94.75 81 LEU A C 1
ATOM 660 O O . LEU A 1 81 ? 0.404 -12.309 -5.306 1.00 94.75 81 LEU A O 1
ATOM 664 N N . PRO A 1 82 ? -1.720 -11.612 -5.167 1.00 92.31 82 PRO A N 1
ATOM 665 C CA . PRO A 1 82 ? -2.102 -12.184 -6.450 1.00 92.31 82 PRO A CA 1
ATOM 666 C C . PRO A 1 82 ? -1.555 -11.344 -7.614 1.00 92.31 82 PRO A C 1
ATOM 668 O O . PRO A 1 82 ? -1.870 -10.162 -7.754 1.00 92.31 82 PRO A O 1
ATOM 671 N N . GLU A 1 83 ? -0.740 -11.973 -8.461 1.00 90.69 83 GLU A N 1
ATOM 672 C CA . GLU A 1 83 ? -0.036 -11.338 -9.590 1.00 90.69 83 GLU A CA 1
ATOM 673 C C . GLU A 1 83 ? -0.963 -10.883 -10.738 1.00 90.69 83 GLU A C 1
ATOM 675 O O . GLU A 1 83 ? -0.585 -10.049 -11.570 1.00 90.69 83 GLU A O 1
ATOM 680 N N . ASP A 1 84 ? -2.177 -11.440 -10.795 1.00 88.19 84 ASP A N 1
ATOM 681 C CA . ASP A 1 84 ? -3.195 -11.206 -11.824 1.00 88.19 84 ASP A CA 1
ATOM 682 C C . ASP A 1 84 ? -4.208 -10.110 -11.457 1.00 88.19 84 ASP A C 1
ATOM 684 O O . ASP A 1 84 ? -5.047 -9.746 -12.286 1.00 88.19 84 ASP A O 1
ATOM 688 N N . LYS A 1 85 ? -4.133 -9.558 -10.238 1.00 91.62 85 LYS A N 1
ATOM 689 C CA . LYS A 1 85 ? -5.009 -8.470 -9.788 1.00 91.62 85 LYS A CA 1
ATOM 690 C C . LYS A 1 85 ? -4.346 -7.103 -9.906 1.00 91.62 85 LYS A C 1
ATOM 692 O O . LYS A 1 85 ? -3.127 -6.961 -9.901 1.00 91.62 85 LYS A O 1
ATOM 697 N N . GLN A 1 86 ? -5.192 -6.077 -9.969 1.00 94.94 86 GLN A N 1
ATOM 698 C CA . GLN A 1 86 ? -4.751 -4.690 -9.880 1.00 94.94 86 GLN A CA 1
ATOM 699 C C . GLN A 1 86 ? -4.340 -4.361 -8.445 1.00 94.94 86 GLN A C 1
ATOM 701 O O . GLN A 1 86 ? -5.110 -4.603 -7.510 1.00 94.94 86 GLN A O 1
ATOM 706 N N . ILE A 1 87 ? -3.158 -3.769 -8.284 1.00 97.56 87 ILE A N 1
ATOM 707 C CA . ILE A 1 87 ? -2.633 -3.342 -6.987 1.00 97.56 87 ILE A CA 1
ATOM 708 C C . ILE A 1 87 ? -2.398 -1.835 -7.017 1.00 97.56 87 ILE A C 1
ATOM 710 O O . ILE A 1 87 ? -1.635 -1.326 -7.834 1.00 97.56 87 ILE A O 1
ATOM 714 N N . LEU A 1 88 ? -3.053 -1.133 -6.098 1.00 98.00 88 LEU A N 1
ATOM 715 C CA . LEU A 1 88 ? -2.896 0.291 -5.846 1.00 98.00 88 LEU A CA 1
ATOM 716 C C . LEU A 1 88 ? -2.059 0.492 -4.584 1.00 98.00 88 LEU A C 1
ATOM 718 O O . LEU A 1 88 ? -2.493 0.165 -3.481 1.00 98.00 88 LEU A O 1
ATOM 722 N N . ILE A 1 89 ? -0.860 1.034 -4.745 1.00 98.38 89 ILE A N 1
ATOM 723 C CA . ILE A 1 89 ? 0.134 1.158 -3.687 1.00 98.38 89 ILE A CA 1
ATOM 724 C C . ILE A 1 89 ? 0.146 2.585 -3.149 1.00 98.38 89 ILE A C 1
ATOM 726 O O . ILE A 1 89 ? 0.236 3.560 -3.897 1.00 98.38 89 ILE A O 1
ATOM 730 N N . ILE A 1 90 ? 0.110 2.724 -1.829 1.00 98.50 90 ILE A N 1
ATOM 731 C CA . ILE A 1 90 ? 0.141 4.020 -1.159 1.00 98.50 90 ILE A CA 1
ATOM 732 C C . ILE A 1 90 ? 1.208 4.050 -0.069 1.00 98.50 90 ILE A C 1
ATOM 734 O O . ILE A 1 90 ? 1.452 3.068 0.626 1.00 98.50 90 ILE A O 1
ATOM 738 N N . CYS A 1 91 ? 1.862 5.200 0.086 1.00 98.25 91 CYS A N 1
ATOM 739 C CA . CYS A 1 91 ? 2.676 5.492 1.258 1.00 98.25 91 CYS A CA 1
ATOM 740 C C . CYS A 1 91 ? 2.329 6.872 1.839 1.00 98.25 91 CYS A C 1
ATOM 742 O O . CYS A 1 91 ? 1.247 7.394 1.589 1.00 98.25 91 CYS A O 1
ATOM 744 N N . ASN A 1 92 ? 3.220 7.499 2.616 1.00 98.12 92 ASN A N 1
ATOM 745 C CA . ASN A 1 92 ? 2.933 8.821 3.176 1.00 98.12 92 ASN A CA 1
ATOM 746 C C . ASN A 1 92 ? 2.919 9.948 2.127 1.00 98.12 92 ASN A C 1
ATOM 748 O O . ASN A 1 92 ? 2.036 10.795 2.177 1.00 98.12 92 ASN A O 1
ATOM 752 N N . SER A 1 93 ? 3.882 9.974 1.200 1.00 96.44 93 SER A N 1
ATOM 753 C CA . SER A 1 93 ? 4.089 11.099 0.265 1.00 96.44 93 SER A CA 1
ATOM 754 C C . SER A 1 93 ? 4.296 10.698 -1.202 1.00 96.44 93 SER A C 1
ATOM 756 O O . SER A 1 93 ? 4.427 11.576 -2.048 1.00 96.44 93 SER A O 1
ATOM 758 N N . GLY A 1 94 ? 4.353 9.398 -1.504 1.00 93.19 94 GLY A N 1
ATOM 759 C CA . GLY A 1 94 ? 4.570 8.843 -2.849 1.00 93.19 94 GLY A CA 1
ATOM 760 C C . GLY A 1 94 ? 5.921 8.136 -3.045 1.00 93.19 94 GLY A C 1
ATOM 761 O O . GLY A 1 94 ? 6.019 7.193 -3.820 1.00 93.19 94 GLY A O 1
ATOM 762 N N . SER A 1 95 ? 6.972 8.498 -2.300 1.00 93.75 95 SER A N 1
ATOM 763 C CA . SER A 1 95 ? 8.329 7.972 -2.560 1.00 93.75 95 SER A CA 1
ATOM 764 C C . SER A 1 95 ? 8.480 6.465 -2.309 1.00 93.75 95 SER A C 1
ATOM 766 O O . SER A 1 95 ? 8.996 5.735 -3.151 1.00 93.75 95 SER A O 1
ATOM 768 N N . ARG A 1 96 ? 8.018 5.973 -1.151 1.00 97.00 96 ARG A N 1
ATOM 769 C CA . ARG A 1 96 ? 8.066 4.535 -0.816 1.00 97.00 96 ARG A CA 1
ATOM 770 C C . ARG A 1 96 ? 7.147 3.697 -1.708 1.00 97.00 96 ARG A C 1
ATOM 772 O O . ARG A 1 96 ? 7.530 2.594 -2.073 1.00 97.00 96 ARG A O 1
ATOM 779 N N . SER A 1 97 ? 5.968 4.212 -2.066 1.00 96.81 97 SER A N 1
ATOM 780 C CA . SER A 1 97 ? 5.020 3.503 -2.932 1.00 96.81 97 SER A CA 1
ATOM 781 C C . SER A 1 97 ? 5.551 3.382 -4.354 1.00 96.81 97 SER A C 1
ATOM 783 O O . SER A 1 97 ? 5.432 2.311 -4.931 1.00 96.81 97 SER A O 1
ATOM 785 N N . HIS A 1 98 ? 6.236 4.408 -4.862 1.00 94.44 98 HIS A N 1
ATOM 786 C CA . HIS A 1 98 ? 6.923 4.343 -6.149 1.00 94.44 98 HIS A CA 1
ATOM 787 C C . HIS A 1 98 ? 8.010 3.255 -6.168 1.00 94.44 98 HIS A C 1
ATOM 789 O O . HIS A 1 98 ? 8.058 2.422 -7.071 1.00 94.44 98 HIS A O 1
ATOM 795 N N . SER A 1 99 ? 8.860 3.196 -5.137 1.00 94.69 99 SER A N 1
ATOM 796 C CA . SER A 1 99 ? 9.878 2.139 -5.023 1.00 94.69 99 SER A CA 1
ATOM 797 C C . SER A 1 99 ? 9.267 0.741 -4.880 1.00 94.69 99 SER A C 1
ATOM 799 O O . SER A 1 99 ? 9.776 -0.216 -5.464 1.00 94.69 99 SER A O 1
ATOM 801 N N . ALA A 1 100 ? 8.169 0.622 -4.131 1.00 96.31 100 ALA A N 1
ATOM 802 C CA . ALA A 1 100 ? 7.420 -0.621 -3.992 1.00 96.31 100 ALA A CA 1
ATOM 803 C C . ALA A 1 100 ? 6.782 -1.073 -5.310 1.00 96.31 100 ALA A C 1
ATOM 805 O O . ALA A 1 100 ? 6.827 -2.262 -5.622 1.00 96.31 100 ALA A O 1
ATOM 806 N N . ALA A 1 101 ? 6.260 -0.136 -6.101 1.00 95.06 101 ALA A N 1
ATOM 807 C CA . ALA A 1 101 ? 5.716 -0.412 -7.420 1.00 95.06 101 ALA A CA 1
ATOM 808 C C . ALA A 1 101 ? 6.790 -0.958 -8.367 1.00 95.06 101 ALA A C 1
ATOM 810 O O . ALA A 1 101 ? 6.629 -2.059 -8.886 1.00 95.06 101 ALA A O 1
ATOM 811 N N . ASN A 1 102 ? 7.943 -0.287 -8.458 1.00 93.06 102 ASN A N 1
ATOM 812 C CA . ASN A 1 102 ? 9.091 -0.768 -9.237 1.00 93.06 102 ASN A CA 1
ATOM 813 C C . ASN A 1 102 ? 9.544 -2.170 -8.804 1.00 93.06 102 ASN A C 1
ATOM 815 O O . ASN A 1 102 ? 9.910 -3.011 -9.628 1.00 93.06 102 ASN A O 1
ATOM 819 N N . PHE A 1 103 ? 9.530 -2.444 -7.495 1.00 94.19 103 PHE A N 1
ATOM 820 C CA . PHE A 1 103 ? 9.848 -3.771 -6.986 1.00 94.19 103 PHE A CA 1
ATOM 821 C C . PHE A 1 103 ? 8.839 -4.817 -7.470 1.00 94.19 103 PHE A C 1
ATOM 823 O O . PHE A 1 103 ? 9.270 -5.838 -8.001 1.00 94.19 103 PHE A O 1
ATOM 830 N N . LEU A 1 104 ? 7.533 -4.582 -7.337 1.00 94.00 104 LEU A N 1
ATOM 831 C CA . LEU A 1 104 ? 6.510 -5.536 -7.786 1.00 94.00 104 LEU A CA 1
ATOM 832 C C . LEU A 1 104 ? 6.500 -5.709 -9.312 1.00 94.00 104 LEU A C 1
ATOM 834 O O . LEU A 1 104 ? 6.413 -6.842 -9.790 1.00 94.00 104 LEU A O 1
ATOM 838 N N . ASP A 1 105 ? 6.721 -4.642 -10.075 1.00 89.69 105 ASP A N 1
ATOM 839 C CA . ASP A 1 105 ? 6.917 -4.715 -11.526 1.00 89.69 105 ASP A CA 1
ATOM 840 C C . ASP A 1 105 ? 8.108 -5.619 -11.880 1.00 89.69 105 ASP A C 1
ATOM 842 O O . ASP A 1 105 ? 8.007 -6.493 -12.746 1.00 89.69 105 ASP A O 1
ATOM 846 N N . SER A 1 106 ? 9.223 -5.502 -11.145 1.00 89.75 106 SER A N 1
ATOM 847 C CA . SER A 1 106 ? 10.386 -6.389 -11.311 1.00 89.75 106 SER A CA 1
ATOM 848 C C . SER A 1 106 ? 10.093 -7.857 -10.979 1.00 89.75 106 SER A C 1
ATOM 850 O O . SER A 1 106 ? 10.826 -8.750 -11.415 1.00 89.75 106 SER A O 1
ATOM 852 N N . LYS A 1 107 ? 9.028 -8.124 -10.211 1.00 93.25 107 LYS A N 1
ATOM 853 C CA . LYS A 1 107 ? 8.535 -9.472 -9.893 1.00 93.25 107 LYS A CA 1
ATOM 854 C C . LYS A 1 107 ? 7.498 -9.990 -10.886 1.00 93.25 107 LYS A C 1
ATOM 856 O O . LYS A 1 107 ? 7.152 -11.161 -10.807 1.00 93.25 107 LYS A O 1
ATOM 861 N N . GLY A 1 108 ? 7.082 -9.181 -11.860 1.00 89.75 108 GLY A N 1
ATOM 862 C CA . GLY A 1 108 ? 6.182 -9.598 -12.933 1.00 89.75 108 GLY A CA 1
ATOM 863 C C . GLY A 1 108 ? 4.702 -9.335 -12.670 1.00 89.75 108 GLY A C 1
ATOM 864 O O . GLY A 1 108 ? 3.880 -9.805 -13.458 1.00 89.75 108 GLY A O 1
ATOM 865 N N . PHE A 1 109 ? 4.368 -8.565 -11.630 1.00 92.75 109 PHE A N 1
ATOM 866 C CA . PHE A 1 109 ? 3.006 -8.081 -11.424 1.00 92.75 109 PHE A CA 1
ATOM 867 C C . PHE A 1 109 ? 2.583 -7.223 -12.617 1.00 92.75 109 PHE A C 1
ATOM 869 O O . PHE A 1 109 ? 3.367 -6.447 -13.159 1.00 92.75 109 PHE A O 1
ATOM 876 N N . SER A 1 110 ? 1.351 -7.424 -13.075 1.00 80.75 110 SER A N 1
ATOM 877 C CA . SER A 1 110 ? 0.929 -6.949 -14.398 1.00 80.75 110 SER A CA 1
ATOM 878 C C . SER A 1 110 ? 0.167 -5.624 -14.384 1.00 80.75 110 SER A C 1
ATOM 880 O O . SER A 1 110 ? 0.073 -4.968 -15.420 1.00 80.75 110 SER A O 1
ATOM 882 N N . ALA A 1 111 ? -0.378 -5.229 -13.233 1.00 89.69 111 ALA A N 1
ATOM 883 C CA . ALA A 1 111 ? -1.220 -4.047 -13.108 1.00 89.69 111 ALA A CA 1
ATOM 884 C C . ALA A 1 111 ? -0.966 -3.322 -11.780 1.00 89.69 111 ALA A C 1
ATOM 886 O O . ALA A 1 111 ? -1.741 -3.433 -10.827 1.00 89.69 111 ALA A O 1
ATOM 887 N N . ILE A 1 112 ? 0.140 -2.581 -11.735 1.00 95.31 112 ILE A N 1
ATOM 888 C CA . ILE A 1 112 ? 0.544 -1.781 -10.582 1.00 95.31 112 ILE A CA 1
ATOM 889 C C . ILE A 1 112 ? 0.217 -0.302 -10.807 1.00 95.31 112 ILE A C 1
ATOM 891 O O . ILE A 1 112 ? 0.438 0.263 -11.883 1.00 95.31 112 ILE A O 1
ATOM 895 N N . MET A 1 113 ? -0.309 0.325 -9.760 1.00 96.06 113 MET A N 1
ATOM 896 C CA . MET A 1 113 ? -0.574 1.755 -9.681 1.00 96.06 113 MET A CA 1
ATOM 897 C C . MET A 1 113 ? -0.021 2.288 -8.361 1.00 96.06 113 MET A C 1
ATOM 899 O O . MET A 1 113 ? -0.118 1.601 -7.346 1.00 96.06 113 MET A O 1
ATOM 903 N N . ASP A 1 114 ? 0.503 3.508 -8.327 1.00 95.88 114 ASP A N 1
ATOM 904 C CA . ASP A 1 114 ? 0.848 4.192 -7.078 1.00 95.88 114 ASP A CA 1
ATOM 905 C C . ASP A 1 114 ? 0.203 5.576 -6.982 1.00 95.88 114 ASP A C 1
ATOM 907 O O . ASP A 1 114 ? -0.172 6.189 -7.981 1.00 95.88 114 ASP A O 1
ATOM 911 N N . ILE A 1 115 ? 0.018 6.046 -5.747 1.00 96.19 115 ILE A N 1
ATOM 912 C CA . ILE A 1 115 ? -0.678 7.306 -5.470 1.00 96.19 115 ILE A CA 1
ATOM 913 C C . ILE A 1 115 ? 0.328 8.427 -5.213 1.00 96.19 115 ILE A C 1
ATOM 915 O O . ILE A 1 115 ? 1.000 8.458 -4.174 1.00 96.19 115 ILE A O 1
ATOM 919 N N . GLU A 1 116 ? 0.368 9.398 -6.119 1.00 93.06 116 GLU A N 1
ATOM 920 C CA . GLU A 1 116 ? 1.113 10.639 -5.942 1.00 93.06 116 GLU A CA 1
ATOM 921 C C . GLU A 1 116 ? 0.584 11.424 -4.735 1.00 93.06 116 GLU A C 1
ATOM 923 O O . GLU A 1 116 ? -0.619 11.508 -4.485 1.00 93.06 116 GLU A O 1
ATOM 928 N N . GLY A 1 117 ? 1.494 11.984 -3.933 1.00 93.00 117 GLY A N 1
ATOM 929 C CA . GLY A 1 117 ? 1.144 12.702 -2.703 1.00 93.00 117 GLY A CA 1
ATOM 930 C C . GLY A 1 117 ? 0.741 11.803 -1.526 1.00 93.00 117 GLY A C 1
ATOM 931 O O . GLY A 1 117 ? 0.770 12.265 -0.383 1.00 93.00 117 GLY A O 1
ATOM 932 N N . GLY A 1 118 ? 0.441 10.523 -1.777 1.00 97.12 118 GLY A N 1
ATOM 933 C CA . GLY A 1 118 ? 0.158 9.500 -0.772 1.00 97.12 118 GLY A CA 1
ATOM 934 C C . GLY A 1 118 ? -0.910 9.894 0.256 1.00 97.12 118 GLY A C 1
ATOM 935 O O . GLY A 1 118 ? -1.805 10.704 0.005 1.00 97.12 118 GLY A O 1
ATOM 936 N N . MET A 1 119 ? -0.792 9.339 1.462 1.00 98.19 119 MET A N 1
ATOM 937 C CA . MET A 1 119 ? -1.689 9.622 2.588 1.00 98.19 119 MET A C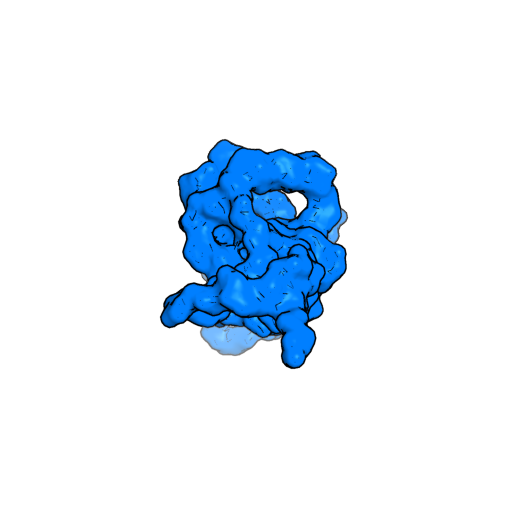A 1
ATOM 938 C C . MET A 1 119 ? -1.636 11.079 3.069 1.00 98.19 119 MET A C 1
ATOM 940 O O . MET A 1 119 ? -2.575 11.529 3.723 1.00 98.19 119 MET A O 1
ATOM 944 N N . SER A 1 120 ? -0.584 11.837 2.736 1.00 97.56 120 SER A N 1
ATOM 945 C CA . SER A 1 120 ? -0.487 13.268 3.064 1.00 97.56 120 SER A CA 1
ATOM 946 C C . SER A 1 120 ? -1.500 14.114 2.293 1.00 97.56 120 SER A C 1
ATOM 948 O O . SER A 1 120 ? -1.914 15.163 2.780 1.00 97.56 120 SER A O 1
ATOM 950 N N . GLN A 1 121 ? -1.904 13.665 1.102 1.00 97.81 121 GLN A N 1
ATOM 951 C CA . GLN A 1 121 ? -2.894 14.340 0.257 1.00 97.81 121 GLN A CA 1
ATOM 952 C C . GLN A 1 121 ? -4.230 13.583 0.180 1.00 97.81 121 GLN A C 1
ATOM 954 O O . GLN A 1 121 ? -5.160 14.017 -0.503 1.00 97.81 121 GLN A O 1
ATOM 959 N N . TRP A 1 122 ? -4.349 12.460 0.889 1.00 97.75 122 TRP A N 1
ATOM 960 C CA . TRP A 1 122 ? -5.586 11.697 0.970 1.00 97.75 122 TRP A CA 1
ATOM 961 C C . TRP A 1 122 ? -6.604 12.413 1.866 1.00 97.75 122 TRP A C 1
ATOM 963 O O . TRP A 1 122 ? -6.399 12.545 3.072 1.00 97.75 122 TRP A O 1
ATOM 973 N N . SER A 1 123 ? -7.708 12.876 1.275 1.00 96.81 123 SER A N 1
ATOM 974 C CA . SER A 1 123 ? -8.729 13.687 1.965 1.00 96.81 123 SER A CA 1
ATOM 975 C C . SER A 1 123 ? -10.073 12.977 2.167 1.00 96.81 123 SER A C 1
ATOM 977 O O . SER A 1 123 ? -10.989 13.546 2.762 1.00 96.81 123 SER A O 1
ATOM 979 N N . TRP A 1 124 ? -10.210 11.734 1.697 1.00 96.62 124 TRP A N 1
ATOM 980 C CA . TRP A 1 124 ? -11.429 10.938 1.875 1.00 96.62 124 TRP A CA 1
ATOM 981 C C . TRP A 1 124 ? -11.370 10.088 3.142 1.00 96.62 124 TRP A C 1
ATOM 983 O O . TRP A 1 124 ? -10.427 10.157 3.928 1.00 96.62 124 TRP A O 1
ATOM 993 N N . ARG A 1 125 ? -12.407 9.263 3.330 1.00 94.69 125 ARG A N 1
ATOM 994 C CA . ARG A 1 125 ? -12.548 8.376 4.482 1.00 94.69 125 ARG A CA 1
ATOM 995 C C . ARG A 1 125 ? -11.277 7.554 4.710 1.00 94.69 125 ARG A C 1
ATOM 997 O O . ARG A 1 125 ? -10.782 6.888 3.802 1.00 94.69 125 ARG A O 1
ATOM 1004 N N . THR A 1 126 ? -10.830 7.574 5.955 1.00 95.12 126 THR A N 1
ATOM 1005 C CA . THR A 1 126 ? -9.811 6.691 6.517 1.00 95.12 126 THR A CA 1
ATOM 1006 C C . THR A 1 126 ? -10.395 5.973 7.721 1.00 95.12 126 THR A C 1
ATOM 1008 O O . THR A 1 126 ? -11.365 6.458 8.304 1.00 95.12 126 THR A O 1
ATOM 1011 N N . ILE A 1 127 ? -9.784 4.859 8.102 1.00 90.75 127 ILE A N 1
ATOM 1012 C CA . ILE A 1 127 ? -10.048 4.180 9.369 1.00 90.75 127 ILE A CA 1
ATOM 1013 C C . ILE A 1 127 ? -8.767 4.066 10.188 1.00 90.75 127 ILE A C 1
ATOM 1015 O O . ILE A 1 127 ? -7.671 4.185 9.643 1.00 90.75 127 ILE A O 1
ATOM 1019 N N . THR A 1 128 ? -8.892 3.843 11.492 1.00 88.06 128 THR A N 1
ATOM 1020 C CA . THR A 1 128 ? -7.747 3.499 12.356 1.00 88.06 128 THR A CA 1
ATOM 1021 C C . THR A 1 128 ? -7.739 1.995 12.622 1.00 88.06 128 THR A C 1
ATOM 1023 O O . THR A 1 128 ? -8.788 1.353 12.543 1.00 88.06 128 THR A O 1
ATOM 1026 N N . CYS A 1 129 ? -6.600 1.420 13.024 1.00 80.06 129 CYS A N 1
ATOM 1027 C CA . CYS A 1 129 ? -6.582 0.026 13.509 1.00 80.06 129 CYS A CA 1
ATOM 1028 C C . CYS A 1 129 ? -7.499 -0.189 14.732 1.00 80.06 129 CYS A C 1
ATOM 1030 O O . CYS A 1 129 ? -7.808 -1.323 15.086 1.00 80.06 129 CYS A O 1
ATOM 1032 N N . TYR A 1 130 ? -7.939 0.893 15.379 1.00 72.56 130 TYR A N 1
ATOM 1033 C CA . TYR A 1 130 ? -8.644 0.883 16.654 1.00 72.56 130 TYR A CA 1
ATOM 1034 C C . TYR A 1 130 ? -10.134 1.224 16.551 1.00 72.56 130 TYR A C 1
ATOM 1036 O O . TYR A 1 130 ? -10.844 1.157 17.551 1.00 72.56 130 TYR A O 1
ATOM 1044 N N . GLU A 1 131 ? -10.633 1.564 15.361 1.00 63.53 131 GLU A N 1
ATOM 1045 C CA . GLU A 1 131 ? -12.006 2.059 15.164 1.00 63.53 131 GLU A CA 1
ATOM 1046 C C . GLU A 1 131 ? -13.081 1.012 15.503 1.00 63.53 131 GLU A C 1
ATOM 1048 O O . GLU A 1 131 ? -14.226 1.366 15.770 1.00 63.53 131 GLU A O 1
ATOM 1053 N N . ASN A 1 132 ? -12.697 -0.268 15.576 1.00 55.28 132 ASN A N 1
ATOM 1054 C CA . ASN A 1 132 ? -13.564 -1.377 15.972 1.00 55.28 132 ASN A CA 1
ATOM 1055 C C . ASN A 1 132 ? -13.081 -2.126 17.226 1.00 55.28 132 ASN A C 1
ATOM 1057 O O . ASN A 1 132 ? -13.583 -3.221 17.481 1.00 55.28 132 ASN A O 1
ATOM 1061 N N . LEU A 1 133 ? -12.145 -1.568 18.014 1.00 61.03 133 LEU A N 1
ATOM 1062 C CA . LEU A 1 133 ? -11.798 -2.150 19.315 1.00 61.03 133 LEU A CA 1
ATOM 1063 C C . LEU A 1 133 ? -13.035 -2.096 20.214 1.00 61.03 133 LEU A C 1
ATOM 1065 O O . LEU A 1 133 ? -13.448 -1.041 20.703 1.00 61.03 133 LEU A O 1
ATOM 1069 N N . LYS A 1 134 ? -13.656 -3.249 20.427 1.00 60.84 134 LYS A N 1
ATOM 1070 C CA . LYS A 1 134 ? -14.769 -3.396 21.357 1.00 60.84 134 LYS A CA 1
ATOM 1071 C C . LYS A 1 134 ? -14.197 -3.419 22.779 1.00 60.84 134 LYS A C 1
ATOM 1073 O O . LYS A 1 134 ? -13.022 -3.690 23.007 1.00 60.84 134 LYS A O 1
ATOM 1078 N N . LEU A 1 135 ? -15.060 -3.212 23.774 1.00 53.19 135 LEU A N 1
ATOM 1079 C CA . LEU A 1 135 ? -14.666 -3.223 25.190 1.00 53.19 135 LEU A CA 1
ATOM 1080 C C . LEU A 1 135 ? -13.875 -4.487 25.586 1.00 53.19 135 LEU A C 1
ATOM 1082 O O . LEU A 1 135 ? -12.963 -4.400 26.400 1.00 53.19 135 LEU A O 1
ATOM 1086 N N . HIS A 1 136 ? -14.191 -5.642 24.991 1.00 53.12 136 HIS A N 1
ATOM 1087 C CA . HIS A 1 136 ? -13.459 -6.885 25.245 1.00 53.12 136 HIS A CA 1
ATOM 1088 C C . HIS A 1 136 ? -11.990 -6.842 24.783 1.00 53.12 136 HIS A C 1
ATOM 1090 O O . HIS A 1 136 ? -11.132 -7.348 25.502 1.00 53.12 136 HIS A O 1
ATOM 1096 N N . ASP A 1 137 ? -11.685 -6.177 23.665 1.00 62.25 137 ASP A N 1
ATOM 1097 C CA . ASP A 1 137 ? -10.317 -6.021 23.159 1.00 62.25 137 ASP A CA 1
ATOM 1098 C C . ASP A 1 137 ? -9.485 -5.133 24.096 1.00 62.25 137 ASP A C 1
ATOM 1100 O O . ASP A 1 137 ? -8.343 -5.445 24.433 1.00 62.25 137 ASP A O 1
ATOM 1104 N N . LEU A 1 138 ? -10.100 -4.064 24.616 1.00 65.50 138 LEU A N 1
ATOM 1105 C CA . LEU A 1 138 ? -9.479 -3.178 25.604 1.00 65.50 138 LEU A CA 1
ATOM 1106 C C . LEU A 1 138 ? -9.219 -3.893 26.937 1.00 65.50 138 LEU A C 1
ATOM 1108 O O . LEU A 1 138 ? -8.179 -3.677 27.558 1.00 65.50 138 LEU A O 1
ATOM 1112 N N . VAL A 1 139 ? -10.140 -4.760 27.374 1.00 61.72 139 VAL A N 1
ATOM 1113 C CA . VAL A 1 139 ? -9.969 -5.579 28.584 1.00 61.72 139 VAL A CA 1
ATOM 1114 C C . VAL A 1 139 ? -8.818 -6.571 28.410 1.00 61.72 139 VAL A C 1
ATOM 1116 O O . VAL A 1 139 ? -7.995 -6.685 29.316 1.00 61.72 139 VAL A O 1
ATOM 1119 N N . ALA A 1 140 ? -8.709 -7.229 27.252 1.00 59.16 140 ALA A N 1
ATOM 1120 C CA . ALA A 1 140 ? -7.596 -8.126 26.950 1.00 59.16 140 ALA A CA 1
ATOM 1121 C C . ALA A 1 140 ? -6.249 -7.379 26.942 1.00 59.16 140 ALA A C 1
ATOM 1123 O O . ALA A 1 140 ? -5.294 -7.822 27.579 1.00 59.16 140 ALA A O 1
ATOM 1124 N N . MET A 1 141 ? -6.183 -6.199 26.315 1.00 66.75 141 MET A N 1
ATOM 1125 C CA . MET A 1 141 ? -4.985 -5.348 26.337 1.00 66.75 141 MET A CA 1
ATOM 1126 C C . MET A 1 141 ? -4.592 -4.935 27.763 1.00 66.75 141 MET A C 1
ATOM 1128 O O . MET A 1 141 ? -3.425 -5.035 28.133 1.00 66.75 141 MET A O 1
ATOM 1132 N N . LEU A 1 142 ? -5.552 -4.519 28.595 1.00 62.56 142 LEU A N 1
ATOM 1133 C CA . LEU A 1 142 ? -5.311 -4.190 30.005 1.00 62.56 142 LEU A CA 1
ATOM 1134 C C . LEU A 1 142 ? -4.808 -5.400 30.804 1.00 62.56 142 LEU A C 1
ATOM 1136 O O . LEU A 1 142 ? -3.885 -5.266 31.603 1.00 62.56 142 LEU A O 1
ATOM 1140 N N . GLN A 1 143 ? -5.370 -6.586 30.580 1.00 59.91 143 GLN A N 1
ATOM 1141 C CA . GLN A 1 143 ? -4.936 -7.814 31.253 1.00 59.91 143 GLN A CA 1
ATOM 1142 C C . GLN A 1 143 ? -3.493 -8.190 30.892 1.00 59.91 143 GLN A C 1
ATOM 1144 O O . GLN A 1 143 ? -2.728 -8.578 31.780 1.00 59.91 143 GLN A O 1
ATOM 1149 N N . ILE A 1 144 ? -3.109 -8.011 29.622 1.00 58.53 144 ILE A N 1
ATOM 1150 C CA . ILE A 1 144 ? -1.736 -8.207 29.136 1.00 58.53 144 ILE A CA 1
ATOM 1151 C C . ILE A 1 144 ? -0.786 -7.185 29.781 1.00 58.53 144 ILE A C 1
ATOM 1153 O O . ILE A 1 144 ? 0.246 -7.564 30.334 1.00 58.53 144 ILE A O 1
ATOM 1157 N N . LEU A 1 145 ? -1.148 -5.898 29.773 1.00 57.53 145 LEU A N 1
ATOM 1158 C CA . LEU A 1 145 ? -0.302 -4.809 30.281 1.00 57.53 145 LEU A CA 1
ATOM 1159 C C . LEU A 1 145 ? -0.101 -4.845 31.804 1.00 57.53 145 LEU A C 1
ATOM 1161 O O . LEU A 1 145 ? 0.963 -4.470 32.291 1.00 57.53 145 LEU A O 1
ATOM 1165 N N . VAL A 1 146 ? -1.101 -5.299 32.566 1.00 58.19 146 VAL A N 1
ATOM 1166 C CA . VAL A 1 146 ? -1.041 -5.347 34.041 1.00 58.19 146 VAL A CA 1
ATOM 1167 C C . VAL A 1 146 ? -0.469 -6.687 34.546 1.00 58.19 146 VAL A C 1
ATOM 1169 O O . VAL A 1 146 ? -0.330 -6.881 35.752 1.00 58.19 146 VAL A O 1
ATOM 1172 N N . ASN A 1 147 ? -0.082 -7.610 33.648 1.00 56.31 147 ASN A N 1
ATOM 1173 C CA . ASN A 1 147 ? 0.494 -8.925 33.976 1.00 56.31 147 ASN A CA 1
ATOM 1174 C C . ASN A 1 147 ? -0.290 -9.652 35.093 1.00 56.31 147 ASN A C 1
ATOM 1176 O O . ASN A 1 147 ? 0.280 -10.263 36.005 1.00 56.31 147 ASN A O 1
ATOM 1180 N N . MET A 1 148 ? -1.621 -9.522 35.068 1.00 50.22 148 MET A N 1
ATOM 1181 C CA . MET A 1 148 ? -2.499 -10.071 36.096 1.00 50.22 148 MET A CA 1
ATOM 1182 C C . MET A 1 148 ? -2.655 -11.571 35.868 1.00 50.22 148 MET A C 1
ATOM 1184 O O . MET A 1 148 ? -3.576 -12.028 35.195 1.00 50.22 148 MET A O 1
ATOM 1188 N N . LYS A 1 149 ? -1.751 -12.358 36.454 1.00 45.78 149 LYS A N 1
ATOM 1189 C CA . LYS A 1 149 ? -1.931 -13.806 36.582 1.00 45.78 149 LYS A CA 1
ATOM 1190 C C . LYS A 1 149 ? -3.239 -14.077 37.333 1.00 45.78 149 LYS A C 1
ATOM 1192 O O . LYS A 1 149 ? -3.315 -13.796 38.526 1.00 45.78 149 LYS A O 1
ATOM 1197 N N . GLY A 1 150 ? -4.243 -14.640 36.660 1.00 46.00 150 GLY A N 1
ATOM 1198 C CA . GLY A 1 150 ? -5.377 -15.277 37.343 1.00 46.00 150 GLY A CA 1
ATOM 1199 C C . GLY A 1 150 ? -6.791 -14.827 36.979 1.00 46.00 150 GLY A C 1
ATOM 1200 O O . GLY A 1 150 ? -7.710 -15.198 37.704 1.00 46.00 150 GLY A O 1
ATOM 1201 N N . LEU A 1 151 ? -7.017 -14.093 35.886 1.00 40.59 151 LEU A N 1
ATOM 1202 C CA . LEU A 1 151 ? -8.361 -14.056 35.296 1.00 40.59 151 LEU A CA 1
ATOM 1203 C C . LEU A 1 151 ? -8.491 -15.192 34.270 1.00 40.59 151 LEU A C 1
ATOM 1205 O O . LEU A 1 151 ? -7.583 -15.353 33.455 1.00 40.59 151 LEU A O 1
ATOM 1209 N N . PRO A 1 152 ? -9.572 -15.994 34.304 1.00 40.47 152 PRO A N 1
ATOM 1210 C CA . PRO A 1 152 ? -9.791 -17.048 33.324 1.00 40.47 152 PRO A CA 1
ATOM 1211 C C . PRO A 1 152 ? -10.051 -16.405 31.959 1.00 40.47 152 PRO A C 1
ATOM 1213 O O . PRO A 1 152 ? -11.156 -15.950 31.667 1.00 40.47 152 PRO A O 1
ATOM 1216 N N . VAL A 1 153 ? -9.011 -16.333 31.132 1.00 43.78 153 VAL A N 1
ATOM 1217 C CA . VAL A 1 153 ? -9.151 -16.108 29.694 1.00 43.78 153 VAL A CA 1
ATOM 1218 C C . VAL A 1 153 ? -9.539 -17.448 29.068 1.00 43.78 153 VAL A C 1
ATOM 1220 O O . VAL A 1 153 ? -8.910 -18.455 29.384 1.00 43.78 153 VAL A O 1
ATOM 1223 N N . PRO A 1 154 ? -10.546 -17.511 28.185 1.00 37.66 154 PRO A N 1
ATOM 1224 C CA . PRO A 1 154 ? -11.050 -18.778 27.653 1.00 37.66 154 PRO A CA 1
ATOM 1225 C C . PRO A 1 154 ? -10.129 -19.426 26.597 1.00 37.66 154 PRO A C 1
ATOM 1227 O O . PRO A 1 154 ? -10.589 -20.259 25.823 1.00 37.66 154 PRO A O 1
ATOM 1230 N N . TYR A 1 155 ? -8.844 -19.065 26.538 1.00 36.75 155 TYR A N 1
ATOM 1231 C CA . TYR A 1 155 ? -7.909 -19.553 25.525 1.00 36.75 155 TYR A CA 1
ATOM 1232 C C . TYR A 1 155 ? -6.579 -19.979 26.157 1.00 36.75 155 TYR A C 1
ATOM 1234 O O . TYR A 1 155 ? -5.647 -19.192 26.287 1.00 36.75 155 TYR A O 1
ATOM 1242 N N . ASP A 1 156 ? -6.504 -21.261 26.514 1.00 34.81 156 ASP A N 1
ATOM 1243 C CA . ASP A 1 156 ? -5.385 -21.922 27.205 1.00 34.81 156 ASP A CA 1
ATOM 1244 C C . ASP A 1 156 ? -4.128 -22.192 26.342 1.00 34.81 156 ASP A C 1
ATOM 1246 O O . ASP A 1 156 ? -3.218 -22.877 26.795 1.00 34.81 156 ASP A O 1
ATOM 1250 N N . ASN A 1 157 ? -4.016 -21.679 25.111 1.00 33.38 157 ASN A N 1
ATOM 1251 C CA . ASN A 1 157 ? -3.001 -22.169 24.160 1.00 33.38 157 ASN A CA 1
ATOM 1252 C C . ASN A 1 157 ? -2.097 -21.100 23.531 1.00 33.38 157 ASN A C 1
ATOM 1254 O O . ASN A 1 157 ? -1.839 -21.148 22.331 1.00 33.38 157 ASN A O 1
ATOM 1258 N N . TYR A 1 158 ? -1.546 -20.182 24.326 1.00 38.66 158 TYR A N 1
ATOM 1259 C CA . TYR A 1 158 ? -0.397 -19.388 23.873 1.00 38.66 158 TYR A CA 1
ATOM 1260 C C . TYR A 1 158 ? 0.698 -19.341 24.949 1.00 38.66 158 TYR A C 1
ATOM 1262 O O . TYR A 1 158 ? 0.604 -18.603 25.928 1.00 38.66 158 TYR A O 1
ATOM 1270 N N . ASP A 1 159 ? 1.749 -20.149 24.757 1.00 38.62 159 ASP A N 1
ATOM 1271 C CA . ASP A 1 159 ? 3.024 -20.036 25.479 1.00 38.62 159 ASP A CA 1
ATOM 1272 C C . ASP A 1 159 ? 3.757 -18.789 24.963 1.00 38.62 159 ASP A C 1
ATOM 1274 O O . ASP A 1 159 ? 4.501 -18.822 23.981 1.00 38.62 159 ASP A O 1
ATOM 1278 N N . LEU A 1 160 ? 3.455 -17.645 25.579 1.00 46.44 160 LEU A N 1
ATOM 1279 C CA . LEU A 1 160 ? 4.094 -16.370 25.276 1.00 46.44 160 LEU A CA 1
ATOM 1280 C C . LEU A 1 160 ? 5.439 -16.312 26.013 1.00 46.44 160 LEU A C 1
ATOM 1282 O O . LEU A 1 160 ? 5.514 -16.031 27.208 1.00 46.44 160 LEU A O 1
ATOM 1286 N N . ASN A 1 161 ? 6.486 -16.652 25.259 1.00 38.22 161 ASN A N 1
ATOM 1287 C CA . ASN A 1 161 ? 7.919 -16.626 25.560 1.00 38.22 161 ASN A CA 1
ATOM 1288 C C . ASN A 1 161 ? 8.357 -15.919 26.866 1.00 38.22 161 ASN A C 1
ATOM 1290 O O . ASN A 1 161 ? 8.129 -14.733 27.104 1.00 38.22 161 ASN A O 1
ATOM 1294 N N . LYS A 1 162 ? 9.131 -16.678 27.652 1.00 39.81 162 LYS A N 1
ATOM 1295 C CA . LYS A 1 162 ? 9.601 -16.521 29.047 1.00 39.81 162 LYS A CA 1
ATOM 1296 C C . LYS A 1 162 ? 10.267 -15.199 29.491 1.00 39.81 162 LYS A C 1
ATOM 1298 O O . LYS A 1 162 ? 10.735 -15.144 30.625 1.00 39.81 162 LYS A O 1
ATOM 1303 N N . ASN A 1 163 ? 10.298 -14.141 28.678 1.00 39.12 163 ASN A N 1
ATOM 1304 C CA . ASN A 1 163 ? 11.053 -12.914 28.975 1.00 39.12 163 ASN A CA 1
ATOM 1305 C C . ASN A 1 163 ? 10.216 -11.621 29.061 1.00 39.12 163 ASN A C 1
ATOM 1307 O O . ASN A 1 163 ? 10.791 -10.549 29.237 1.00 39.12 163 ASN A O 1
ATOM 1311 N N . GLY A 1 164 ? 8.880 -11.698 29.006 1.00 42.66 164 GLY A N 1
ATOM 1312 C CA . GLY A 1 164 ? 7.994 -10.631 29.504 1.00 42.66 164 GLY A CA 1
ATOM 1313 C C . GLY A 1 164 ? 8.103 -9.264 28.816 1.00 42.66 164 GLY A C 1
ATOM 1314 O O . GLY A 1 164 ? 7.714 -8.258 29.406 1.00 42.66 164 GLY A O 1
ATOM 1315 N N . LYS A 1 165 ? 8.622 -9.204 27.589 1.00 37.50 165 LYS A N 1
ATOM 1316 C CA . LYS A 1 165 ? 8.524 -8.031 26.720 1.00 37.50 165 LYS A CA 1
ATOM 1317 C C . LYS A 1 165 ? 7.752 -8.453 25.486 1.00 37.50 165 LYS A C 1
ATOM 1319 O O . LYS A 1 165 ? 8.240 -9.297 24.747 1.00 37.50 165 LYS A O 1
ATOM 1324 N N . VAL A 1 166 ? 6.558 -7.901 25.328 1.00 44.56 166 VAL A N 1
ATOM 1325 C CA . VAL A 1 166 ? 5.777 -8.009 24.098 1.00 44.56 166 VAL A CA 1
ATOM 1326 C C . VAL A 1 166 ? 5.643 -6.587 23.583 1.00 44.56 166 VAL A C 1
ATOM 1328 O O . VAL A 1 166 ? 5.155 -5.713 24.305 1.00 44.56 166 VAL A O 1
ATOM 1331 N N . GLU A 1 167 ? 6.157 -6.327 22.387 1.00 42.09 167 GLU A N 1
ATOM 1332 C CA . GLU A 1 167 ? 5.992 -5.017 21.759 1.00 42.09 167 GLU A CA 1
ATOM 1333 C C . GLU A 1 167 ? 4.544 -4.859 21.275 1.00 42.09 167 GLU A C 1
ATOM 1335 O O . GLU A 1 167 ? 3.882 -5.832 20.918 1.00 42.09 167 GLU A O 1
ATOM 1340 N N . MET A 1 168 ? 4.019 -3.631 21.258 1.00 42.69 168 MET A N 1
ATOM 1341 C CA . MET A 1 168 ? 2.643 -3.358 20.803 1.00 42.69 168 MET A CA 1
ATOM 1342 C C . MET A 1 168 ? 2.358 -3.934 19.405 1.00 42.69 168 MET A C 1
ATOM 1344 O O . MET A 1 168 ? 1.247 -4.395 19.146 1.00 42.69 168 MET A O 1
ATOM 1348 N N . ALA A 1 169 ? 3.375 -3.975 18.541 1.00 39.31 169 ALA A N 1
ATOM 1349 C CA . ALA A 1 169 ? 3.310 -4.593 17.222 1.00 39.31 169 ALA A CA 1
ATOM 1350 C C . ALA A 1 169 ? 3.068 -6.116 17.283 1.00 39.31 169 ALA A C 1
ATOM 1352 O O . ALA A 1 169 ? 2.290 -6.641 16.491 1.00 39.31 169 ALA A O 1
ATOM 1353 N N . GLU A 1 170 ? 3.644 -6.832 18.257 1.00 44.47 170 GLU A N 1
ATOM 1354 C CA . GLU A 1 170 ? 3.421 -8.276 18.447 1.00 44.47 170 GLU A CA 1
ATOM 1355 C C . GLU A 1 170 ? 2.012 -8.583 18.971 1.00 44.47 170 GLU A C 1
ATOM 1357 O O . GLU A 1 170 ? 1.417 -9.596 18.594 1.00 44.47 170 GLU A O 1
ATOM 1362 N N . ILE A 1 171 ? 1.445 -7.700 19.802 1.00 50.88 171 ILE A N 1
ATOM 1363 C CA . ILE A 1 171 ? 0.061 -7.825 20.286 1.00 50.88 171 ILE A CA 1
ATOM 1364 C C . ILE A 1 171 ? -0.913 -7.668 19.114 1.00 50.88 171 ILE A C 1
ATOM 1366 O O . ILE A 1 171 ? -1.799 -8.502 18.934 1.00 50.88 171 ILE A O 1
ATOM 1370 N N . ILE A 1 172 ? -0.716 -6.645 18.276 1.00 47.41 172 ILE A N 1
ATOM 1371 C CA . ILE A 1 172 ? -1.547 -6.397 17.088 1.00 47.41 172 ILE A CA 1
ATOM 1372 C C . ILE A 1 172 ? -1.413 -7.549 16.084 1.00 47.41 172 ILE A C 1
ATOM 1374 O O . ILE A 1 172 ? -2.421 -8.069 15.609 1.00 47.41 172 ILE A O 1
ATOM 1378 N N . TYR A 1 173 ? -0.187 -8.013 15.833 1.00 47.47 173 TYR A N 1
ATOM 1379 C CA . TYR A 1 173 ? 0.087 -9.152 14.956 1.00 47.47 173 TYR A CA 1
ATOM 1380 C C . TYR A 1 173 ? -0.595 -10.446 15.433 1.00 47.47 173 TYR A C 1
ATOM 1382 O O . TYR A 1 173 ? -1.146 -11.201 14.631 1.00 47.47 173 TYR A O 1
ATOM 1390 N N . THR A 1 174 ? -0.617 -10.692 16.747 1.00 45.69 174 THR A N 1
ATOM 1391 C CA . THR A 1 174 ? -1.268 -11.874 17.338 1.00 45.69 174 THR A CA 1
ATOM 1392 C C . THR A 1 174 ? -2.794 -11.794 17.237 1.00 45.69 174 THR A C 1
ATOM 1394 O O . THR A 1 174 ? -3.443 -12.798 16.946 1.00 45.69 174 THR A O 1
ATOM 1397 N N . LEU A 1 175 ? -3.375 -10.603 17.412 1.00 46.38 175 LEU A N 1
ATOM 1398 C CA . LEU A 1 175 ? -4.818 -10.375 17.272 1.00 46.38 175 LEU A CA 1
ATOM 1399 C C . LEU A 1 175 ? -5.304 -10.453 15.816 1.00 46.38 175 LEU A C 1
ATOM 1401 O O . LEU A 1 175 ? -6.449 -10.814 15.578 1.00 46.38 175 LEU A O 1
ATOM 1405 N N . GLN A 1 176 ? -4.445 -10.152 14.839 1.00 48.56 176 GLN A N 1
ATOM 1406 C CA . GLN A 1 176 ? -4.772 -10.252 13.410 1.00 48.56 176 GLN A CA 1
ATOM 1407 C C . GLN A 1 176 ? -4.763 -11.694 12.877 1.00 48.56 176 GLN A C 1
ATOM 1409 O O . GLN A 1 176 ? -5.401 -11.976 11.864 1.00 48.56 176 GLN A O 1
ATOM 1414 N N . ARG A 1 177 ? -4.023 -12.606 13.526 1.00 47.94 177 ARG A N 1
ATOM 1415 C CA . ARG A 1 177 ? -3.860 -14.002 13.081 1.00 47.94 177 ARG A CA 1
ATOM 1416 C C . ARG A 1 177 ? -4.770 -14.996 13.797 1.00 47.94 177 ARG A C 1
ATOM 1418 O O . ARG A 1 177 ? -4.932 -16.115 13.310 1.00 47.94 177 ARG A O 1
ATOM 1425 N N . SER A 1 178 ? -5.345 -14.624 14.939 1.00 40.62 178 SER A N 1
ATOM 1426 C CA . SER A 1 178 ? -6.460 -15.375 15.502 1.00 40.62 178 SER A CA 1
ATOM 1427 C C . SER A 1 178 ? -7.671 -15.121 14.605 1.00 40.62 178 SER A C 1
ATOM 1429 O O . SER A 1 178 ? -8.038 -13.981 14.350 1.00 40.62 178 SER A O 1
ATOM 1431 N N . GLU A 1 179 ? -8.253 -16.179 14.045 1.00 40.09 179 GLU A N 1
ATOM 1432 C CA . GLU A 1 179 ? -9.418 -16.120 13.156 1.00 40.09 179 GLU A CA 1
ATOM 1433 C C . GLU A 1 179 ? -10.686 -15.647 13.895 1.00 40.09 179 GLU A C 1
ATOM 1435 O O . GLU A 1 179 ? -11.683 -16.364 13.989 1.00 40.09 179 GLU A O 1
ATOM 1440 N N . ILE A 1 180 ? -10.682 -14.427 14.430 1.00 43.50 180 ILE A N 1
ATOM 1441 C CA . ILE A 1 180 ? -11.869 -13.775 14.968 1.00 43.50 180 ILE A CA 1
ATOM 1442 C C . ILE A 1 180 ? -12.680 -13.284 13.767 1.00 43.50 180 ILE A C 1
ATOM 1444 O O . ILE A 1 180 ? -12.640 -12.123 13.363 1.00 43.50 180 ILE A O 1
ATOM 1448 N N . LYS A 1 181 ? -13.390 -14.228 13.145 1.00 28.12 181 LYS A N 1
ATOM 1449 C CA . LYS A 1 181 ? -14.523 -13.928 12.267 1.00 28.12 181 LYS A CA 1
ATOM 1450 C C . LYS A 1 181 ? -15.677 -13.347 13.108 1.00 28.12 181 LYS A C 1
ATOM 1452 O O . LYS A 1 181 ? -15.784 -13.702 14.282 1.00 28.12 181 LYS A O 1
ATOM 1457 N N . PRO A 1 182 ? -16.486 -12.442 12.520 1.00 42.12 182 PRO A N 1
ATOM 1458 C CA . PRO A 1 182 ? -17.528 -11.677 13.212 1.00 42.12 182 PRO A CA 1
ATOM 1459 C C . PRO A 1 182 ? -18.567 -12.525 13.948 1.00 42.12 182 PRO A C 1
ATOM 1461 O O . PRO A 1 182 ? -18.868 -13.645 13.476 1.00 42.12 182 PRO A O 1
#